Protein AF-M0AAS6-F1 (afdb_monomer_lite)

Foldseek 3Di:
DDDDDDDDDDDDDPPPPPDPPPPPCPPPPFPWDWDKDWAQAQAKWKKWKFKADDVPGGPDIDIDIDGHGDMDDIDIDTPRPPDMDMDIDTPDPDDDPDD

Radius of gyration: 32.66 Å; chains: 1; bounding box: 78×62×89 Å

pLDDT: mean 72.21, std 17.13, range [40.59, 92.62]

Structure (mmCIF, N/CA/C/O backbone):
data_AF-M0AAS6-F1
#
_entry.id   AF-M0AAS6-F1
#
loop_
_atom_site.group_PDB
_atom_site.id
_atom_site.type_symbol
_atom_site.label_atom_id
_atom_site.label_alt_id
_atom_site.label_comp_id
_atom_site.label_asym_id
_atom_site.label_entity_id
_atom_site.label_seq_id
_atom_site.pdbx_PDB_ins_code
_atom_site.Cartn_x
_atom_site.Cartn_y
_atom_site.Cartn_z
_atom_site.occupancy
_atom_site.B_iso_or_equiv
_atom_site.auth_seq_id
_atom_site.auth_comp_id
_atom_site.auth_asym_id
_atom_site.auth_atom_id
_atom_site.pdbx_PDB_model_num
ATOM 1 N N . MET A 1 1 ? -53.676 -46.127 69.693 1.00 40.59 1 MET A N 1
ATOM 2 C CA . MET A 1 1 ? -52.196 -46.226 69.773 1.00 40.59 1 MET A CA 1
ATOM 3 C C . MET A 1 1 ? -51.597 -45.970 68.392 1.00 40.59 1 MET A C 1
ATOM 5 O O . MET A 1 1 ? -52.173 -46.462 67.436 1.00 40.59 1 MET A O 1
ATOM 9 N N . LYS A 1 2 ? -50.431 -45.295 68.345 1.00 44.94 2 LYS A N 1
ATOM 10 C CA . LYS A 1 2 ? -49.552 -44.970 67.185 1.00 44.94 2 LYS A CA 1
ATOM 11 C C . LYS A 1 2 ? -50.009 -43.760 66.340 1.00 44.94 2 LYS A C 1
ATOM 13 O O . LYS A 1 2 ? -50.992 -43.853 65.631 1.00 44.94 2 LYS A O 1
ATOM 18 N N . ARG A 1 3 ? -49.497 -42.547 66.629 1.00 50.06 3 ARG A N 1
ATOM 19 C CA . ARG A 1 3 ? -48.189 -41.916 66.258 1.00 50.06 3 ARG A CA 1
ATOM 20 C C . ARG A 1 3 ? -48.289 -41.258 64.865 1.00 50.06 3 ARG A C 1
ATOM 22 O O . ARG A 1 3 ? -48.593 -41.968 63.925 1.00 50.06 3 ARG A O 1
ATOM 29 N N . ARG A 1 4 ? -48.234 -39.908 64.802 1.00 54.75 4 ARG A N 1
ATOM 30 C CA . ARG A 1 4 ? -47.106 -39.061 64.294 1.00 54.75 4 ARG A CA 1
ATOM 31 C C . ARG A 1 4 ? -46.881 -39.253 62.784 1.00 54.75 4 ARG A C 1
ATOM 33 O O . ARG A 1 4 ? -46.874 -40.385 62.349 1.00 54.75 4 ARG A O 1
ATOM 40 N N . SER A 1 5 ? -46.559 -38.302 61.917 1.00 50.91 5 SER A N 1
ATOM 41 C CA . SER A 1 5 ? -46.170 -36.881 61.892 1.00 50.91 5 SER A CA 1
ATOM 42 C C . SER A 1 5 ? -45.804 -36.684 60.394 1.00 50.91 5 SER A C 1
ATOM 44 O O . SER A 1 5 ? -45.325 -37.636 59.787 1.00 50.91 5 SER A O 1
ATOM 46 N N . LEU A 1 6 ? -46.099 -35.599 59.686 1.00 55.62 6 LEU A N 1
ATOM 47 C CA . LEU A 1 6 ? -45.211 -34.453 59.452 1.00 55.62 6 LEU A CA 1
ATOM 48 C C . LEU A 1 6 ? -45.759 -33.729 58.212 1.00 55.62 6 LEU A C 1
ATOM 50 O O . LEU A 1 6 ? -46.154 -34.372 57.242 1.00 55.62 6 LEU A O 1
ATOM 54 N N . LEU A 1 7 ? -45.739 -32.399 58.257 1.00 55.69 7 LEU A N 1
ATOM 55 C CA . LEU A 1 7 ? -45.874 -31.536 57.091 1.00 55.69 7 LEU A CA 1
ATOM 56 C C . LEU A 1 7 ? -44.727 -31.802 56.104 1.00 55.69 7 LEU A C 1
ATOM 58 O O . LEU A 1 7 ? -43.577 -31.924 56.523 1.00 55.69 7 LEU A O 1
ATOM 62 N N . ALA A 1 8 ? -45.022 -31.757 54.808 1.00 56.12 8 ALA A N 1
ATOM 63 C CA . ALA A 1 8 ? -44.034 -31.447 53.783 1.00 56.12 8 ALA A CA 1
ATOM 64 C C . ALA A 1 8 ? -44.648 -30.422 52.823 1.00 56.12 8 ALA A C 1
ATOM 66 O O . ALA A 1 8 ? -45.335 -30.755 51.862 1.00 56.12 8 ALA A O 1
ATOM 67 N N . ALA A 1 9 ? -44.442 -29.151 53.163 1.00 57.00 9 ALA A N 1
ATOM 68 C CA . ALA A 1 9 ? -44.552 -28.035 52.242 1.00 57.00 9 ALA A CA 1
ATOM 69 C C . ALA A 1 9 ? -43.327 -28.050 51.322 1.00 57.00 9 ALA A C 1
ATOM 71 O O . ALA A 1 9 ? -42.214 -28.144 51.829 1.00 57.00 9 ALA A O 1
ATOM 72 N N . SER A 1 10 ? -43.526 -27.969 50.009 1.00 54.81 10 SER A N 1
ATOM 73 C CA . SER A 1 10 ? -42.542 -27.617 48.966 1.00 54.81 10 SER A CA 1
ATOM 74 C C . SER A 1 10 ? -43.311 -27.701 47.646 1.00 54.81 10 SER A C 1
ATOM 76 O O . SER A 1 10 ? -43.893 -28.737 47.364 1.00 54.81 10 SER A O 1
ATOM 78 N N . GLY A 1 11 ? -43.449 -26.706 46.789 1.00 49.09 11 GLY A N 1
ATOM 79 C CA . GLY A 1 11 ? -42.797 -25.419 46.631 1.00 49.09 11 GLY A CA 1
ATOM 80 C C . GLY A 1 11 ? -43.016 -25.094 45.154 1.00 49.09 11 GLY A C 1
ATOM 81 O O . GLY A 1 11 ? -42.502 -25.793 44.287 1.00 49.09 11 GLY A O 1
ATOM 82 N N . THR A 1 12 ? -43.876 -24.125 44.858 1.00 55.31 12 THR A N 1
ATOM 83 C CA . THR A 1 12 ? -44.134 -23.639 43.498 1.00 55.31 12 THR A CA 1
ATOM 84 C C . THR A 1 12 ? -42.852 -23.048 42.923 1.00 55.31 12 THR A C 1
ATOM 86 O O . THR A 1 12 ? -42.431 -21.979 43.354 1.00 55.31 12 THR A O 1
ATOM 89 N N . ALA A 1 13 ? -42.249 -23.713 41.939 1.00 56.16 13 ALA A N 1
ATOM 90 C CA . ALA A 1 13 ? -41.247 -23.106 41.072 1.00 56.16 13 ALA A CA 1
ATOM 91 C C . ALA A 1 13 ? -41.917 -22.760 39.736 1.00 56.16 13 ALA A C 1
ATOM 93 O O . ALA A 1 13 ? -41.998 -23.578 38.824 1.00 56.16 13 ALA A O 1
ATOM 94 N N . LEU A 1 14 ? -42.453 -21.540 39.658 1.00 47.88 14 LEU A N 1
ATOM 95 C CA . LEU A 1 14 ? -42.759 -20.880 38.392 1.00 47.88 14 LEU A CA 1
ATOM 96 C C . LEU A 1 14 ? -41.426 -20.650 37.677 1.00 47.88 14 LEU A C 1
ATOM 98 O O . LEU A 1 14 ? -40.666 -19.759 38.051 1.00 47.88 14 LEU A O 1
ATOM 102 N N . VAL A 1 15 ? -41.127 -21.470 36.672 1.00 57.47 15 VAL A N 1
ATOM 103 C CA . VAL A 1 15 ? -40.028 -21.186 35.749 1.00 57.47 15 VAL A CA 1
ATOM 104 C C . VAL A 1 15 ? -40.493 -20.034 34.866 1.00 57.47 15 VAL A C 1
ATOM 106 O O . VAL A 1 15 ? -41.276 -20.216 33.935 1.00 57.47 15 VAL A O 1
ATOM 109 N N . ALA A 1 16 ? -40.062 -18.825 35.219 1.00 58.28 16 ALA A N 1
ATOM 110 C CA . ALA A 1 16 ? -40.144 -17.674 34.341 1.00 58.28 16 ALA A CA 1
ATOM 111 C C . ALA A 1 16 ? -39.259 -17.966 33.122 1.00 58.28 16 ALA A C 1
ATOM 113 O O . ALA A 1 16 ? -38.034 -17.970 33.227 1.00 58.28 16 ALA A O 1
ATOM 114 N N . LEU A 1 17 ? -39.880 -18.254 31.977 1.00 52.25 17 LEU A N 1
ATOM 115 C CA . LEU A 1 17 ? -39.207 -18.265 30.682 1.00 52.25 17 LEU A CA 1
ATOM 116 C C . LEU A 1 17 ? -38.866 -16.811 30.343 1.00 52.25 17 LEU A C 1
ATOM 118 O O . LEU A 1 17 ? -39.637 -16.107 29.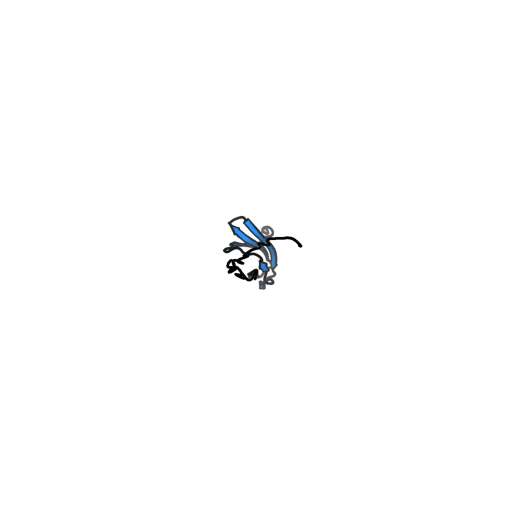692 1.00 52.25 17 LEU A O 1
ATOM 122 N N . SER A 1 18 ? -37.745 -16.332 30.880 1.00 56.19 18 SER A N 1
ATOM 123 C CA . SER A 1 18 ? -37.145 -15.070 30.476 1.00 56.19 18 SER A CA 1
ATOM 124 C C . SER A 1 18 ? -36.790 -15.168 28.999 1.00 56.19 18 SER A C 1
ATOM 126 O O . SER A 1 18 ? -36.056 -16.066 28.588 1.00 56.19 18 SER A O 1
ATOM 128 N N . ALA A 1 19 ? -37.358 -14.248 28.227 1.00 56.12 19 ALA A N 1
ATOM 129 C CA . ALA A 1 19 ? -37.076 -14.022 26.825 1.00 56.12 19 ALA A CA 1
ATOM 130 C C . ALA A 1 19 ? -35.566 -14.071 26.541 1.00 56.12 19 ALA A C 1
ATOM 132 O O . ALA A 1 19 ? -34.804 -13.266 27.069 1.00 56.12 19 ALA A O 1
ATOM 133 N N . GLY A 1 20 ? -35.160 -15.009 25.691 1.00 42.41 20 GLY A N 1
ATOM 134 C CA . GLY A 1 20 ? -33.841 -15.054 25.073 1.00 42.41 20 GLY A CA 1
ATOM 135 C C . GLY A 1 20 ? -33.973 -14.778 23.583 1.00 42.41 20 GLY A C 1
ATOM 136 O O . GLY A 1 20 ? -33.649 -15.632 22.772 1.00 42.41 20 GLY A O 1
ATOM 137 N N . CYS A 1 21 ? -34.519 -13.619 23.213 1.00 61.44 21 CYS A N 1
ATOM 138 C CA . CYS A 1 21 ? -34.402 -13.108 21.848 1.00 61.44 21 CYS A CA 1
ATOM 139 C C . CYS A 1 21 ? -33.059 -12.384 21.717 1.00 61.44 21 CYS A C 1
ATOM 141 O O . CYS A 1 21 ? -33.038 -11.162 21.628 1.00 61.44 21 CYS A O 1
ATOM 143 N N . SER A 1 22 ? -31.954 -13.125 21.759 1.00 53.66 22 SER A N 1
ATOM 144 C CA . SER A 1 22 ? -30.621 -12.573 21.504 1.00 53.66 22 SER A CA 1
ATOM 145 C C . SER A 1 22 ? -29.731 -13.614 20.846 1.00 53.66 22 SER A C 1
ATOM 147 O O . SER A 1 22 ? -28.655 -13.909 21.338 1.00 53.66 22 SER A O 1
ATOM 149 N N . ASP A 1 23 ? -30.178 -14.141 19.715 1.00 41.62 23 ASP A N 1
ATOM 150 C CA . ASP A 1 23 ? -29.256 -14.663 18.715 1.00 41.62 23 ASP A CA 1
ATOM 151 C C . ASP A 1 23 ? -29.489 -13.846 17.448 1.00 41.62 23 ASP A C 1
ATOM 153 O O . ASP A 1 23 ? -30.016 -14.317 16.441 1.00 41.62 23 ASP A O 1
ATOM 157 N N . ILE A 1 24 ? -29.126 -12.558 17.520 1.00 47.84 24 ILE A N 1
ATOM 158 C CA . ILE A 1 24 ? -28.607 -11.914 16.321 1.00 47.84 24 ILE A CA 1
ATOM 159 C C . ILE A 1 24 ? -27.270 -12.613 16.086 1.00 47.84 24 ILE A C 1
ATOM 161 O O . ILE A 1 24 ? -26.244 -12.276 16.668 1.00 47.84 24 ILE A O 1
ATOM 165 N N . VAL A 1 25 ? -27.326 -13.698 15.319 1.00 45.50 25 VAL A N 1
ATOM 166 C CA . VAL A 1 25 ? -26.159 -14.231 14.631 1.00 45.50 25 VAL A CA 1
ATOM 167 C C . VAL A 1 25 ? -25.757 -13.109 13.682 1.00 45.50 25 VAL A C 1
ATOM 169 O O . VAL A 1 25 ? -26.234 -13.026 12.554 1.00 45.50 25 VAL A O 1
ATOM 172 N N . SER A 1 26 ? -24.983 -12.154 14.198 1.00 45.00 26 SER A N 1
ATOM 173 C CA . SER A 1 26 ? -24.080 -11.391 13.361 1.00 45.00 26 SER A CA 1
ATOM 174 C C . SER A 1 26 ? -23.160 -12.462 12.822 1.00 45.00 26 SER A C 1
ATOM 176 O O . SER A 1 26 ? -22.359 -13.011 13.573 1.00 45.00 26 SER A O 1
ATOM 178 N N . SER A 1 27 ? -23.393 -12.887 11.585 1.00 46.53 27 SER A N 1
ATOM 179 C CA . SER A 1 27 ? -22.401 -13.672 10.878 1.00 46.53 27 SER A CA 1
ATOM 180 C C . SER A 1 27 ? -21.105 -12.876 10.989 1.00 46.53 27 SER A C 1
ATOM 182 O O . SER A 1 27 ? -21.008 -11.797 10.412 1.00 46.53 27 SER A O 1
ATOM 184 N N . ASP A 1 28 ? -20.156 -13.365 11.788 1.00 50.84 28 ASP A N 1
ATOM 185 C CA . ASP A 1 28 ? -18.753 -12.942 11.791 1.00 50.84 28 ASP A CA 1
ATOM 186 C C . ASP A 1 28 ? -18.116 -13.356 10.449 1.00 50.84 28 ASP A C 1
ATOM 188 O O . ASP A 1 28 ? -17.106 -14.056 10.386 1.00 50.84 28 ASP A O 1
ATOM 192 N N . GLU A 1 29 ? -18.751 -12.987 9.338 1.00 54.50 29 GLU A N 1
ATOM 193 C CA . GLU A 1 29 ? -18.087 -12.916 8.053 1.00 54.50 29 GLU A CA 1
ATOM 194 C C . GLU A 1 29 ? -17.216 -11.668 8.156 1.00 54.50 29 GLU A C 1
ATOM 196 O O . GLU A 1 29 ? -17.665 -10.556 7.897 1.00 54.50 29 GLU A O 1
ATOM 201 N N . GLN A 1 30 ? -15.991 -11.854 8.659 1.00 58.66 30 GLN A N 1
ATOM 202 C CA . GLN A 1 30 ? -14.919 -10.878 8.493 1.00 58.66 30 GLN A CA 1
ATOM 203 C C . GLN A 1 30 ? -14.856 -10.574 6.994 1.00 58.66 30 GLN A C 1
ATOM 205 O O . GLN A 1 30 ? -14.480 -11.433 6.195 1.00 58.66 30 GLN A O 1
ATOM 210 N N . GLU A 1 31 ? -15.340 -9.398 6.600 1.00 68.12 31 GLU A N 1
ATOM 211 C CA . GLU A 1 31 ? -15.267 -8.948 5.219 1.00 68.12 31 GLU A CA 1
ATOM 212 C C . GLU A 1 31 ? -13.793 -8.663 4.918 1.00 68.12 31 GLU A C 1
ATOM 214 O O . GLU A 1 31 ? -13.258 -7.628 5.310 1.00 68.12 31 GLU A O 1
ATOM 219 N N . THR A 1 32 ? -13.116 -9.605 4.261 1.00 74.62 32 THR A N 1
ATOM 220 C CA . THR A 1 32 ? -11.785 -9.357 3.704 1.00 74.62 32 THR A CA 1
ATOM 221 C C . THR A 1 32 ? -11.951 -8.510 2.449 1.00 74.62 32 THR A C 1
ATOM 223 O O . THR A 1 32 ? -12.613 -8.915 1.488 1.00 74.62 32 THR A O 1
ATOM 226 N N . TYR A 1 33 ? -11.344 -7.330 2.451 1.00 81.06 33 TYR A N 1
ATOM 227 C CA . TYR A 1 33 ? -11.291 -6.452 1.287 1.00 81.06 33 TYR A CA 1
ATOM 228 C C . TYR A 1 33 ? -10.021 -6.747 0.498 1.00 81.06 33 TYR A C 1
ATOM 230 O O . TYR A 1 33 ? -9.013 -7.136 1.077 1.00 81.06 33 TYR A O 1
ATOM 238 N N . SER A 1 34 ? -10.038 -6.544 -0.816 1.00 85.56 34 SER A N 1
ATOM 239 C CA . SER A 1 34 ? -8.825 -6.641 -1.623 1.00 85.56 34 SER A CA 1
ATOM 240 C C . SER A 1 34 ? -8.703 -5.474 -2.594 1.00 85.56 34 SER A C 1
ATOM 242 O O . SER A 1 34 ? -9.699 -4.889 -3.032 1.00 85.56 34 SER A O 1
ATOM 244 N N . PHE A 1 35 ? -7.468 -5.099 -2.916 1.00 85.31 35 PHE A N 1
ATOM 245 C CA . PHE A 1 35 ? -7.181 -4.147 -3.985 1.00 85.31 35 PHE A CA 1
ATOM 246 C C . PHE A 1 35 ? -5.987 -4.607 -4.821 1.00 85.31 35 PHE A C 1
ATOM 248 O O . PHE A 1 35 ? -5.091 -5.297 -4.339 1.00 85.31 35 PHE A O 1
ATOM 255 N N . GLY A 1 36 ? -5.979 -4.201 -6.088 1.00 87.50 36 GLY A N 1
ATOM 256 C CA . GLY A 1 36 ? -4.861 -4.399 -7.004 1.00 87.50 36 GLY A CA 1
ATOM 257 C C . GLY A 1 36 ? -4.183 -3.073 -7.335 1.00 87.50 36 GLY A C 1
ATOM 258 O O . GLY A 1 36 ? -4.834 -2.031 -7.446 1.00 87.50 36 GLY A O 1
ATOM 259 N N . VAL A 1 37 ? -2.874 -3.127 -7.532 1.00 89.75 37 VAL A N 1
ATOM 260 C CA . VAL A 1 37 ? -2.020 -2.038 -7.993 1.00 89.75 37 VAL A CA 1
ATOM 261 C C . VAL A 1 37 ? -1.427 -2.413 -9.339 1.00 89.75 37 VAL A C 1
ATOM 263 O O . VAL A 1 37 ? -0.876 -3.494 -9.527 1.00 89.75 37 VAL A O 1
ATOM 266 N N . TYR A 1 38 ? -1.555 -1.491 -10.289 1.00 90.94 38 TYR A N 1
ATOM 267 C CA . TYR A 1 38 ? -1.038 -1.638 -11.640 1.00 90.94 38 TYR A CA 1
ATOM 268 C C . TYR A 1 38 ? 0.030 -0.584 -11.910 1.00 90.94 38 TYR A C 1
ATOM 270 O O . TYR A 1 38 ? -0.244 0.619 -11.859 1.00 90.94 38 TYR A O 1
ATOM 278 N N . ASN A 1 39 ? 1.232 -1.038 -12.250 1.00 91.25 39 ASN A N 1
ATOM 279 C CA . ASN A 1 39 ? 2.290 -0.174 -12.733 1.00 91.25 39 ASN A CA 1
ATOM 280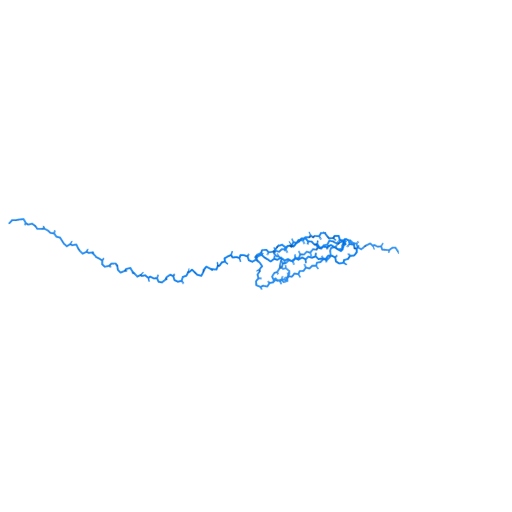 C C . ASN A 1 39 ? 2.076 0.129 -14.222 1.00 91.25 39 ASN A C 1
ATOM 282 O O . ASN A 1 39 ? 2.48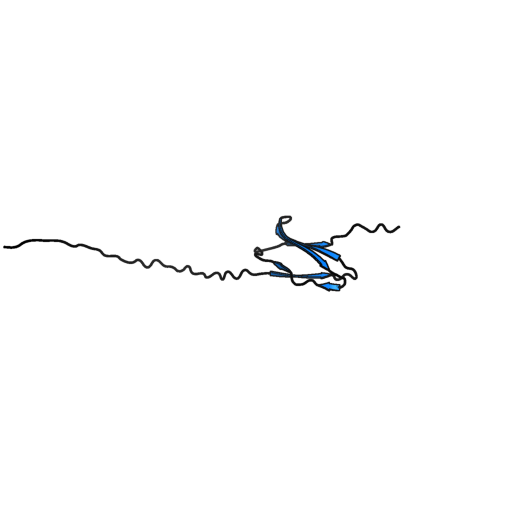9 -0.626 -15.095 1.00 91.25 39 ASN A O 1
ATOM 286 N N . GLY A 1 40 ? 1.464 1.273 -14.528 1.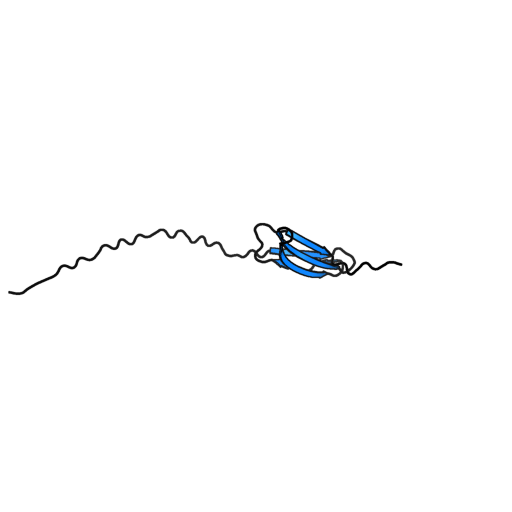00 89.19 40 GLY A N 1
ATOM 287 C CA . GLY A 1 40 ? 1.296 1.746 -15.908 1.00 89.19 40 GLY A CA 1
ATOM 288 C C . GLY A 1 40 ? 2.558 2.336 -16.552 1.00 89.19 40 GLY A C 1
ATOM 289 O O . GLY A 1 40 ? 2.479 2.867 -17.660 1.00 89.19 40 GLY A O 1
ATOM 290 N N . SER A 1 41 ? 3.699 2.316 -15.859 1.00 88.88 41 SER A N 1
ATOM 291 C CA . SER A 1 41 ? 4.972 2.808 -16.380 1.00 88.88 41 SER A CA 1
ATOM 292 C C . SER A 1 41 ? 5.628 1.805 -17.330 1.00 88.88 41 SER A C 1
ATOM 294 O O . SER A 1 41 ? 5.354 0.611 -17.303 1.00 88.88 41 SER A O 1
ATOM 296 N N . ARG A 1 42 ? 6.574 2.303 -18.135 1.00 91.38 42 ARG A N 1
ATOM 297 C CA . ARG A 1 42 ? 7.471 1.492 -18.979 1.00 91.38 42 ARG A CA 1
ATOM 298 C C . ARG A 1 42 ? 8.715 0.989 -18.248 1.00 91.38 42 ARG A C 1
ATOM 300 O O . ARG A 1 42 ? 9.567 0.359 -18.868 1.00 91.38 42 ARG A O 1
ATOM 307 N N . VAL A 1 43 ? 8.853 1.318 -16.969 1.00 90.88 43 VAL A N 1
ATOM 308 C CA . VAL A 1 43 ? 9.950 0.869 -16.108 1.00 90.88 43 VAL A CA 1
ATOM 309 C C . VAL A 1 43 ? 9.386 0.280 -14.824 1.00 90.88 43 VAL A C 1
ATOM 311 O O . VAL A 1 43 ? 8.262 0.613 -14.435 1.00 90.88 43 VAL A O 1
ATOM 314 N N . ALA A 1 44 ? 10.169 -0.588 -14.189 1.00 90.06 44 ALA A N 1
ATOM 315 C CA . ALA A 1 44 ? 9.840 -1.108 -12.873 1.00 90.06 44 ALA A CA 1
ATOM 316 C C . ALA A 1 44 ? 9.828 0.024 -11.836 1.00 90.06 44 ALA A C 1
ATOM 318 O O . ALA A 1 44 ? 10.627 0.960 -11.927 1.00 90.06 44 ALA A O 1
ATOM 319 N N . TYR A 1 45 ? 8.912 -0.064 -10.877 1.00 89.81 45 TYR A N 1
ATOM 320 C CA . TYR A 1 45 ? 8.834 0.835 -9.731 1.00 89.81 45 TYR A CA 1
ATOM 321 C C . TYR A 1 45 ? 8.541 0.042 -8.466 1.00 89.81 45 TYR A C 1
ATOM 323 O O . TYR A 1 45 ? 7.742 -0.896 -8.475 1.00 89.81 45 TYR A O 1
ATOM 331 N N . GLU A 1 46 ? 9.156 0.473 -7.372 1.00 91.94 46 GLU A N 1
ATOM 332 C CA . GLU A 1 46 ? 8.769 0.053 -6.037 1.00 91.94 46 GLU A CA 1
ATOM 333 C C . GLU A 1 46 ? 7.662 0.984 -5.523 1.00 91.94 46 GLU A C 1
ATOM 335 O O . GLU A 1 46 ? 7.786 2.212 -5.545 1.00 91.94 46 GLU A O 1
ATOM 340 N N . PHE A 1 47 ? 6.553 0.397 -5.086 1.00 89.31 47 PHE A N 1
ATOM 341 C CA . PHE A 1 47 ? 5.417 1.092 -4.500 1.00 89.31 47 PHE A CA 1
ATOM 342 C C . PHE A 1 47 ? 5.321 0.741 -3.027 1.00 89.31 47 PHE A C 1
ATOM 344 O O . PHE A 1 47 ? 5.340 -0.431 -2.652 1.00 89.31 47 PHE A O 1
ATOM 351 N N . LYS A 1 48 ? 5.143 1.760 -2.195 1.00 91.69 48 LYS A N 1
ATOM 352 C CA . LYS A 1 48 ? 4.814 1.594 -0.787 1.00 91.69 48 LYS A CA 1
ATOM 353 C C . LYS A 1 48 ? 3.345 1.920 -0.575 1.00 91.69 48 LYS A C 1
ATOM 355 O O . LYS A 1 48 ? 2.901 3.028 -0.874 1.00 91.69 48 LYS A O 1
ATOM 360 N N . ILE A 1 49 ? 2.608 0.950 -0.056 1.00 89.88 49 ILE A N 1
ATOM 361 C CA . ILE A 1 49 ? 1.170 1.026 0.164 1.00 89.88 49 ILE A CA 1
ATOM 362 C C . ILE A 1 49 ? 0.890 1.040 1.654 1.00 89.88 49 ILE A C 1
ATOM 364 O O . ILE A 1 49 ? 1.399 0.204 2.401 1.00 89.88 49 ILE A O 1
ATOM 368 N N . ARG A 1 50 ? 0.051 1.981 2.081 1.00 90.38 50 ARG A N 1
ATOM 369 C CA . ARG A 1 50 ? -0.401 2.093 3.467 1.00 90.38 50 ARG A CA 1
ATOM 370 C C . ARG A 1 50 ? -1.915 2.175 3.525 1.00 90.38 50 ARG A C 1
ATOM 372 O O . ARG A 1 50 ? -2.527 2.944 2.782 1.00 90.38 50 ARG A O 1
ATOM 379 N N . VAL A 1 51 ? -2.505 1.405 4.435 1.00 87.56 51 VAL A N 1
ATOM 380 C CA . VAL A 1 51 ? -3.943 1.425 4.725 1.00 87.56 51 VAL A CA 1
ATOM 381 C C . VAL A 1 51 ? -4.149 1.789 6.187 1.00 87.56 51 VAL A C 1
ATOM 383 O O . VAL A 1 51 ? -3.538 1.208 7.085 1.00 87.56 51 VAL A O 1
ATOM 386 N N . GLY A 1 52 ? -4.985 2.794 6.421 1.00 87.69 52 GLY A N 1
ATOM 387 C CA . GLY A 1 52 ? -5.207 3.390 7.736 1.00 87.69 52 GLY A CA 1
ATOM 388 C C . GLY A 1 52 ? -6.627 3.905 7.904 1.00 87.69 52 GLY A C 1
ATOM 389 O O . GLY A 1 52 ? -7.360 4.035 6.931 1.00 87.69 52 GLY A O 1
ATOM 390 N N . ASN A 1 53 ? -7.046 4.210 9.127 1.00 82.75 53 ASN A N 1
ATOM 391 C CA . ASN A 1 53 ? -8.363 4.799 9.416 1.00 82.75 53 ASN A CA 1
ATOM 392 C C . ASN A 1 53 ? -8.310 6.327 9.585 1.00 82.75 53 ASN A C 1
ATOM 394 O O . ASN A 1 53 ? -9.319 7.010 9.422 1.00 82.75 53 ASN A O 1
ATOM 398 N N . GLU A 1 54 ? -7.132 6.865 9.886 1.00 76.94 54 GLU A N 1
ATOM 399 C CA . GLU A 1 54 ? -6.868 8.283 10.108 1.00 76.94 54 GLU A CA 1
ATOM 400 C C . GLU A 1 54 ? -5.586 8.681 9.370 1.00 76.94 54 GLU A C 1
ATOM 402 O O . GLU A 1 54 ? -4.762 7.832 9.023 1.00 76.94 54 GLU A O 1
ATOM 407 N N . ARG A 1 55 ? -5.392 9.986 9.136 1.00 67.81 55 ARG A N 1
ATOM 408 C CA . ARG A 1 55 ? -4.101 10.476 8.635 1.00 67.81 55 ARG A CA 1
ATOM 409 C C . ARG A 1 55 ? -3.011 10.071 9.631 1.00 67.81 55 ARG A C 1
ATOM 411 O O . ARG A 1 55 ? -3.155 10.337 10.817 1.00 67.81 55 ARG A O 1
ATOM 418 N N . GLU A 1 56 ? -1.944 9.451 9.128 1.00 74.88 56 GLU A N 1
ATOM 419 C CA . GLU A 1 56 ? -0.746 9.054 9.891 1.00 74.88 56 GLU A CA 1
ATOM 420 C C . GLU A 1 56 ? -0.904 7.837 10.827 1.00 74.88 56 GLU A C 1
ATOM 422 O O . GLU A 1 56 ? 0.050 7.488 11.521 1.00 74.88 56 GLU A O 1
ATOM 427 N N . THR A 1 57 ? -2.053 7.144 10.826 1.00 82.00 57 THR A N 1
ATOM 428 C CA . THR A 1 57 ? -2.229 5.868 11.550 1.00 82.00 57 THR A CA 1
ATOM 429 C C . THR A 1 57 ? -2.530 4.740 10.571 1.00 82.00 57 THR A C 1
ATOM 431 O O . THR A 1 57 ? -3.606 4.704 9.978 1.00 82.00 57 THR A O 1
ATOM 434 N N . TRP A 1 58 ? -1.587 3.807 10.429 1.00 87.69 58 TRP A N 1
ATOM 435 C CA . TRP A 1 58 ? -1.639 2.714 9.454 1.00 87.69 58 TRP A CA 1
ATOM 436 C C . TRP A 1 58 ? -1.767 1.363 10.162 1.00 87.69 58 TRP A C 1
ATOM 438 O O . TRP A 1 58 ? -1.021 1.086 11.102 1.00 87.69 58 TRP A O 1
ATOM 448 N N . PHE A 1 59 ? -2.706 0.529 9.718 1.00 87.06 59 PHE A N 1
ATOM 449 C CA . PHE A 1 59 ? -2.877 -0.849 10.197 1.00 87.06 59 PHE A CA 1
ATOM 450 C C . PHE A 1 59 ? -2.402 -1.894 9.176 1.00 87.06 59 PHE A C 1
ATOM 452 O O . PHE A 1 59 ? -2.155 -3.033 9.559 1.00 87.06 59 PHE A O 1
ATOM 459 N N . HIS A 1 60 ? -2.206 -1.498 7.914 1.00 87.44 60 HIS A N 1
ATOM 460 C CA . HIS A 1 60 ? -1.510 -2.285 6.893 1.00 87.44 60 HIS A CA 1
ATOM 461 C C . HIS A 1 60 ? -0.422 -1.430 6.252 1.00 87.44 60 HIS A C 1
ATOM 463 O O . HIS A 1 60 ? -0.670 -0.277 5.891 1.00 87.44 60 HIS A O 1
ATOM 469 N N . GLU A 1 61 ? 0.769 -1.993 6.090 1.00 90.44 61 GLU A N 1
ATOM 470 C CA . GLU A 1 61 ? 1.859 -1.385 5.331 1.00 90.44 61 GLU A CA 1
ATOM 471 C C . GLU A 1 61 ? 2.589 -2.482 4.558 1.00 90.44 61 GLU A C 1
ATOM 473 O O . GLU A 1 61 ? 3.018 -3.479 5.138 1.00 90.44 61 GLU A O 1
ATOM 478 N N . GLU A 1 62 ? 2.730 -2.287 3.252 1.00 89.69 62 GLU A N 1
ATOM 479 C CA . GLU A 1 62 ? 3.368 -3.245 2.357 1.00 89.69 62 GLU A CA 1
ATOM 480 C C . GLU A 1 62 ? 4.145 -2.518 1.263 1.00 89.69 62 GLU A C 1
ATOM 482 O O . GLU A 1 62 ? 3.723 -1.471 0.769 1.00 89.69 62 GLU A O 1
ATOM 487 N N . THR A 1 63 ? 5.288 -3.082 0.884 1.00 91.56 63 THR A N 1
ATOM 488 C CA . THR A 1 63 ? 6.092 -2.607 -0.239 1.00 91.56 63 THR A CA 1
ATOM 489 C C . THR A 1 63 ? 6.102 -3.680 -1.317 1.00 91.56 63 THR A C 1
ATOM 491 O O . THR A 1 63 ? 6.378 -4.843 -1.029 1.00 91.56 63 THR A O 1
ATOM 494 N N . LEU A 1 64 ? 5.823 -3.281 -2.554 1.00 90.50 64 LEU A N 1
ATOM 495 C CA . LEU A 1 64 ? 5.815 -4.145 -3.733 1.00 90.50 64 LEU A CA 1
ATOM 496 C C . LEU A 1 64 ? 6.641 -3.538 -4.854 1.00 90.50 64 LEU A C 1
ATOM 498 O O . LEU A 1 64 ? 6.451 -2.386 -5.238 1.00 90.50 64 LEU A O 1
ATOM 502 N N . GLU A 1 65 ? 7.494 -4.365 -5.436 1.00 92.56 65 GLU A N 1
ATOM 503 C CA . GLU A 1 65 ? 8.147 -4.071 -6.699 1.00 92.56 65 GLU A CA 1
ATOM 504 C C . GLU A 1 65 ? 7.261 -4.568 -7.842 1.00 92.56 65 GLU A C 1
ATOM 506 O O . GLU A 1 65 ? 6.852 -5.732 -7.865 1.00 92.56 65 GLU A O 1
ATOM 511 N N . LEU A 1 66 ? 6.944 -3.682 -8.785 1.00 91.62 66 LEU A N 1
ATOM 512 C CA . LEU A 1 66 ? 6.208 -4.036 -9.991 1.00 91.62 66 LEU A CA 1
ATOM 513 C C . LEU A 1 66 ? 6.992 -3.651 -11.226 1.00 91.62 66 LEU A C 1
ATOM 515 O O . LEU A 1 66 ? 7.306 -2.477 -11.434 1.00 91.62 66 LEU A O 1
ATOM 519 N N . ASP A 1 67 ? 7.219 -4.636 -12.089 1.00 92.56 67 ASP A N 1
ATOM 520 C CA . ASP A 1 67 ? 7.770 -4.414 -13.417 1.00 92.56 67 ASP A CA 1
ATOM 521 C C . ASP A 1 67 ? 6.865 -3.517 -14.273 1.00 92.56 67 ASP A C 1
ATOM 523 O O . ASP A 1 67 ? 5.702 -3.242 -13.960 1.00 92.56 67 ASP A O 1
ATOM 527 N N . ALA A 1 68 ? 7.428 -3.060 -15.388 1.00 91.75 68 ALA A N 1
ATOM 528 C CA . ALA A 1 68 ? 6.730 -2.259 -16.379 1.00 91.75 68 ALA A CA 1
ATOM 529 C C . ALA A 1 68 ? 5.434 -2.931 -16.859 1.00 91.75 68 ALA A C 1
ATOM 531 O O . ALA A 1 68 ? 5.444 -4.098 -17.250 1.00 91.75 68 ALA A O 1
ATOM 532 N N . GLU A 1 69 ? 4.347 -2.162 -16.895 1.00 92.62 69 GLU A N 1
ATOM 533 C CA . GLU A 1 69 ? 3.043 -2.589 -17.419 1.00 92.62 69 GLU A CA 1
ATOM 534 C C . GLU A 1 69 ? 2.497 -3.867 -16.743 1.00 92.62 69 GLU A C 1
ATOM 536 O O . GLU A 1 69 ? 1.764 -4.642 -17.361 1.00 92.62 69 GLU A O 1
ATOM 541 N N . MET A 1 70 ? 2.834 -4.089 -15.464 1.00 91.81 70 MET A N 1
ATOM 542 C CA . MET A 1 70 ? 2.391 -5.244 -14.673 1.00 91.81 70 MET A CA 1
ATOM 543 C C . MET A 1 70 ? 1.501 -4.847 -13.491 1.00 91.81 70 MET A C 1
ATOM 545 O O . MET A 1 70 ? 1.608 -3.753 -12.936 1.00 91.81 70 MET A O 1
ATOM 549 N N . ALA A 1 71 ? 0.605 -5.758 -13.106 1.00 89.50 71 ALA A N 1
ATOM 550 C CA . ALA A 1 71 ? -0.198 -5.663 -11.889 1.00 89.50 71 ALA A CA 1
ATOM 551 C C . ALA A 1 71 ? 0.305 -6.661 -10.845 1.00 89.50 71 ALA A C 1
ATOM 553 O O . ALA A 1 71 ? 0.811 -7.726 -11.207 1.00 89.50 71 ALA A O 1
ATOM 554 N N . ASN A 1 72 ? 0.136 -6.332 -9.567 1.00 86.50 72 ASN A N 1
ATOM 555 C CA . ASN A 1 72 ? 0.356 -7.290 -8.489 1.00 86.50 72 ASN A CA 1
ATOM 556 C C . ASN A 1 72 ? -0.814 -8.284 -8.365 1.00 86.50 72 ASN A C 1
ATOM 558 O O . ASN A 1 72 ? -1.881 -8.114 -8.962 1.00 86.50 72 ASN A O 1
ATOM 562 N N . GLU A 1 73 ? -0.605 -9.318 -7.550 1.00 76.38 73 GLU A N 1
ATOM 563 C CA . GLU A 1 73 ? -1.701 -10.124 -7.010 1.00 76.38 73 GLU A CA 1
ATOM 564 C C . GLU A 1 73 ? -2.523 -9.274 -6.028 1.00 76.38 73 GLU A C 1
ATOM 566 O O . GLU A 1 73 ? -1.975 -8.397 -5.362 1.00 76.38 73 GLU A O 1
ATOM 571 N N . GLU A 1 74 ? -3.839 -9.493 -5.964 1.00 84.56 74 GLU A N 1
ATOM 572 C CA . GLU A 1 74 ? -4.717 -8.723 -5.077 1.00 84.56 74 GLU A CA 1
ATOM 573 C C . GLU A 1 74 ? -4.215 -8.772 -3.624 1.00 84.56 74 GLU A C 1
ATOM 575 O O . GLU A 1 74 ? -4.000 -9.855 -3.079 1.00 84.56 74 GLU A O 1
ATOM 580 N N . ILE A 1 75 ? -4.047 -7.604 -2.995 1.00 83.56 75 ILE A N 1
ATOM 581 C CA . ILE A 1 75 ? -3.600 -7.491 -1.602 1.00 83.56 75 ILE A CA 1
ATOM 582 C C . ILE A 1 75 ? -4.826 -7.603 -0.697 1.00 83.56 75 ILE A C 1
ATOM 584 O O . ILE A 1 75 ? -5.682 -6.712 -0.757 1.00 83.56 75 ILE A O 1
ATOM 588 N N . PRO A 1 76 ? -4.939 -8.664 0.124 1.00 84.19 76 PRO A N 1
ATOM 589 C CA . PRO A 1 76 ? -6.018 -8.790 1.088 1.00 84.19 76 PRO A CA 1
ATOM 590 C C . PRO A 1 76 ? -5.782 -7.855 2.276 1.00 84.19 76 PRO A C 1
ATOM 592 O O . PRO A 1 76 ?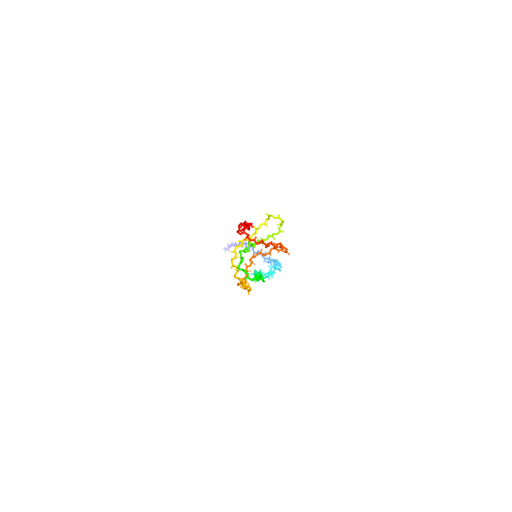 -4.662 -7.717 2.763 1.00 84.19 76 PRO A O 1
ATOM 595 N N . ILE A 1 77 ? -6.859 -7.250 2.763 1.00 82.31 77 ILE A N 1
ATOM 596 C CA . ILE A 1 77 ? -6.893 -6.421 3.959 1.00 82.31 77 ILE A CA 1
ATOM 597 C C 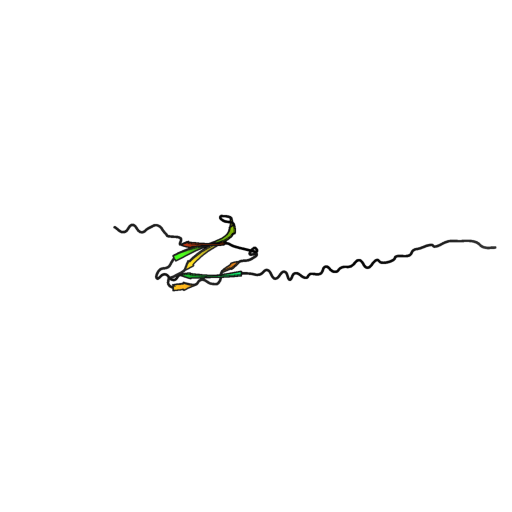. ILE A 1 77 ? -7.994 -6.948 4.867 1.00 82.31 77 ILE A C 1
ATOM 599 O O . ILE A 1 77 ? -9.181 -6.918 4.523 1.00 82.31 77 ILE A O 1
ATOM 603 N N . ASP A 1 78 ? -7.573 -7.411 6.035 1.00 80.31 78 ASP A N 1
ATOM 604 C CA . ASP A 1 78 ? -8.461 -7.885 7.085 1.00 80.31 78 ASP A CA 1
ATOM 605 C C . ASP A 1 78 ? -8.918 -6.725 7.980 1.00 80.31 78 ASP A C 1
ATOM 607 O O . ASP A 1 78 ? -8.235 -5.705 8.109 1.00 80.31 78 ASP A O 1
ATOM 611 N N . ASP A 1 79 ? -10.086 -6.893 8.603 1.00 69.81 79 ASP A N 1
ATOM 612 C CA . ASP A 1 79 ? -10.608 -6.013 9.658 1.00 69.81 79 ASP A CA 1
ATOM 613 C C . ASP A 1 79 ? -10.666 -4.517 9.290 1.00 69.81 79 ASP A C 1
ATOM 615 O O . ASP A 1 79 ? -10.404 -3.632 10.114 1.00 69.81 79 ASP A O 1
ATOM 619 N N . VAL A 1 80 ? -11.041 -4.211 8.043 1.00 67.94 80 VAL A N 1
ATOM 620 C CA . VAL A 1 80 ? -11.160 -2.826 7.572 1.00 67.94 80 VAL A CA 1
ATOM 621 C C . VAL A 1 80 ? -12.273 -2.100 8.346 1.00 67.94 80 VAL A C 1
ATOM 623 O O . VAL A 1 80 ? -13.427 -2.536 8.334 1.00 67.94 80 VAL A O 1
ATOM 626 N N . PRO A 1 81 ? -11.976 -0.967 9.012 1.00 68.00 81 PRO A N 1
ATOM 627 C CA . PRO A 1 81 ? -12.995 -0.184 9.702 1.00 68.00 81 PRO A CA 1
ATOM 628 C C . PRO A 1 81 ? -13.993 0.430 8.707 1.00 68.00 81 PRO A C 1
ATOM 630 O O . PRO A 1 81 ? -13.742 0.488 7.509 1.00 68.00 81 PRO A O 1
ATOM 633 N N . VAL A 1 82 ? -15.109 0.977 9.213 1.00 71.69 82 VAL A N 1
ATOM 634 C CA . VAL A 1 82 ? -16.201 1.603 8.417 1.00 71.69 82 VAL A CA 1
ATOM 635 C C . VAL A 1 82 ? -15.706 2.580 7.331 1.00 71.69 82 VAL A C 1
ATOM 637 O O . VAL A 1 82 ? -16.397 2.824 6.344 1.00 71.69 82 VAL A O 1
ATOM 640 N N . SER A 1 83 ? -14.510 3.144 7.502 1.00 75.56 83 SER A N 1
ATOM 641 C CA . SER A 1 83 ? -13.795 3.905 6.482 1.00 75.56 83 SER A CA 1
ATOM 642 C C . SER A 1 83 ? -12.289 3.687 6.594 1.00 75.56 83 SER A C 1
ATOM 644 O O . SER A 1 83 ? -11.767 3.639 7.709 1.00 75.56 83 SER A O 1
ATOM 646 N N . PHE A 1 84 ? -11.586 3.685 5.461 1.00 79.81 84 PHE A N 1
ATOM 647 C CA . PHE A 1 84 ? -10.126 3.669 5.410 1.00 79.81 84 PHE A CA 1
ATOM 648 C C . PHE A 1 84 ? -9.573 4.698 4.413 1.00 79.81 84 PHE A C 1
ATOM 650 O O . PHE A 1 84 ? -10.272 5.180 3.522 1.00 79.81 84 PHE A O 1
ATOM 657 N N . THR A 1 85 ? -8.300 5.035 4.588 1.00 84.31 85 THR A N 1
ATOM 658 C CA . THR A 1 85 ? -7.469 5.847 3.702 1.00 84.31 85 THR A CA 1
ATOM 659 C C . THR A 1 85 ? -6.399 4.949 3.098 1.00 84.31 85 THR A C 1
ATOM 661 O O . THR A 1 85 ? -5.738 4.211 3.827 1.00 84.31 85 THR A O 1
ATOM 664 N N . LEU A 1 86 ? -6.244 5.027 1.776 1.00 84.62 86 LEU A N 1
ATOM 665 C CA . LEU A 1 86 ? -5.195 4.357 1.016 1.00 84.62 86 LEU A CA 1
ATOM 666 C C . LEU A 1 86 ? -4.174 5.400 0.560 1.00 84.62 86 LEU A C 1
ATOM 668 O O . LEU A 1 86 ? -4.538 6.364 -0.117 1.00 84.62 86 LEU A O 1
ATOM 672 N N . GLU A 1 87 ? -2.913 5.193 0.917 1.00 86.88 87 GLU A N 1
ATOM 673 C CA . GLU A 1 87 ? -1.783 6.000 0.461 1.00 86.88 87 GLU A CA 1
ATOM 674 C C . GLU A 1 87 ? -0.841 5.120 -0.360 1.00 86.88 87 GLU A C 1
ATOM 676 O O . GLU A 1 87 ? -0.494 4.015 0.060 1.00 86.88 87 GLU A O 1
ATOM 681 N N . ILE A 1 88 ? -0.478 5.595 -1.553 1.00 84.94 88 ILE A N 1
ATOM 682 C CA . ILE A 1 88 ? 0.428 4.907 -2.474 1.00 84.94 88 ILE A CA 1
ATOM 683 C C . ILE A 1 88 ? 1.542 5.885 -2.826 1.00 84.94 88 ILE A C 1
ATOM 685 O O . ILE A 1 88 ? 1.301 6.884 -3.507 1.00 84.94 88 ILE A O 1
ATOM 689 N N . ASP A 1 89 ? 2.752 5.561 -2.388 1.00 85.44 89 ASP A N 1
ATOM 690 C CA . ASP A 1 89 ? 3.963 6.311 -2.693 1.00 85.44 89 ASP A CA 1
ATOM 691 C C . ASP A 1 89 ? 4.838 5.506 -3.656 1.00 85.44 89 ASP A C 1
ATOM 693 O O . ASP A 1 89 ? 5.040 4.306 -3.466 1.00 85.44 89 ASP A O 1
ATOM 697 N N . ALA A 1 90 ? 5.401 6.167 -4.668 1.00 79.25 90 ALA A N 1
ATOM 698 C CA . ALA A 1 90 ? 6.514 5.594 -5.416 1.00 79.25 90 ALA A CA 1
ATOM 699 C C . ALA A 1 90 ? 7.791 5.761 -4.585 1.00 79.25 90 ALA A C 1
ATOM 701 O O . ALA A 1 90 ? 8.144 6.881 -4.204 1.00 79.25 90 ALA A O 1
ATOM 702 N N . VAL A 1 91 ? 8.491 4.663 -4.316 1.00 77.06 91 VAL A N 1
ATOM 703 C CA . VAL A 1 91 ? 9.809 4.706 -3.688 1.00 77.06 91 VAL A CA 1
ATOM 704 C C . VAL A 1 91 ? 10.810 4.994 -4.800 1.00 77.06 91 VAL A C 1
ATOM 706 O O . VAL A 1 91 ? 11.206 4.119 -5.564 1.00 77.06 91 VAL A O 1
ATOM 709 N N . ALA A 1 92 ? 11.147 6.271 -4.971 1.00 62.81 92 ALA A N 1
ATOM 710 C CA . ALA A 1 92 ? 12.220 6.653 -5.872 1.00 62.81 92 ALA A CA 1
ATOM 711 C C . ALA A 1 92 ? 13.557 6.270 -5.223 1.00 62.81 92 ALA A C 1
ATOM 713 O O . ALA A 1 92 ? 13.947 6.875 -4.222 1.00 62.81 92 ALA A O 1
ATOM 714 N N . GLU A 1 93 ? 14.269 5.294 -5.793 1.00 56.69 93 GLU A N 1
ATOM 715 C CA . GLU A 1 93 ? 15.721 5.257 -5.628 1.00 56.69 93 GLU A CA 1
ATOM 716 C C . GLU A 1 93 ? 16.278 6.563 -6.208 1.00 56.69 93 GLU A C 1
ATOM 718 O O . GLU A 1 93 ? 15.829 7.023 -7.260 1.00 56.69 93 GLU A O 1
ATOM 723 N N . GLU A 1 94 ? 17.166 7.196 -5.447 1.00 54.06 94 GLU A N 1
ATOM 724 C CA . GLU A 1 94 ? 17.598 8.584 -5.588 1.00 54.06 94 GLU A CA 1
ATOM 725 C C . GLU A 1 94 ? 17.824 9.034 -7.039 1.00 54.06 94 GLU A C 1
ATOM 727 O O . GLU A 1 94 ? 18.336 8.300 -7.886 1.00 54.06 94 GLU A O 1
ATOM 732 N N . GLU A 1 95 ? 17.426 10.282 -7.296 1.00 48.44 95 GLU A N 1
ATOM 733 C CA . GLU A 1 95 ? 17.564 10.999 -8.558 1.00 48.44 95 GLU A CA 1
ATOM 734 C C . GLU A 1 95 ? 18.905 10.674 -9.234 1.00 48.44 95 GLU A C 1
ATOM 736 O O . GLU A 1 95 ? 19.970 11.056 -8.749 1.00 48.44 95 GLU A O 1
ATOM 741 N N . GLN A 1 96 ? 18.868 9.976 -10.375 1.00 50.00 96 GLN A N 1
ATOM 742 C CA . GLN A 1 96 ? 20.031 9.914 -11.253 1.00 50.00 96 GLN A CA 1
ATOM 743 C C . GLN A 1 96 ? 20.387 11.357 -11.632 1.00 50.00 96 GLN A C 1
ATOM 745 O O . GLN A 1 96 ? 19.663 11.991 -12.404 1.00 50.00 96 GLN A O 1
ATOM 750 N N . GLU A 1 97 ? 21.481 11.880 -11.074 1.00 47.34 97 GLU A N 1
ATOM 751 C CA . GLU A 1 97 ? 22.107 13.118 -11.532 1.00 47.34 97 GLU A CA 1
ATOM 752 C C . GLU A 1 97 ? 22.435 12.947 -13.021 1.00 47.34 97 GLU A C 1
ATOM 754 O O . GLU A 1 97 ? 23.387 12.262 -13.405 1.00 47.34 97 GLU A O 1
ATOM 759 N N . PHE A 1 98 ? 21.611 13.539 -13.885 1.00 47.97 98 PHE A N 1
ATOM 760 C CA . PHE A 1 98 ? 21.947 13.679 -15.295 1.00 47.97 98 PHE A CA 1
ATOM 761 C C . PHE A 1 98 ? 23.067 14.733 -15.423 1.00 47.97 98 PHE A C 1
ATOM 763 O O . PHE A 1 98 ? 22.914 15.818 -14.858 1.00 47.97 98 PHE A O 1
ATOM 770 N N . PRO A 1 99 ? 24.180 14.435 -16.129 1.00 57.03 99 PRO A N 1
ATOM 771 C CA . PRO A 1 99 ? 25.308 15.357 -16.293 1.00 57.03 99 PRO A CA 1
ATOM 772 C C . PRO A 1 99 ? 24.975 16.603 -17.124 1.00 57.03 99 PRO A C 1
ATOM 774 O O . PRO A 1 99 ? 24.087 16.526 -18.008 1.00 57.03 99 PRO A O 1
#

Organism: NCBI:txid1230458

Sequence (99 aa):
MKRRSLLAASGTALVALSAGCSDIVSSDEQETYSFGVYNGSRVAYEFKIRVGNERETWFHEETLELDAEMANEEIPIDDVPVSFTLEIDAVAEEEQEFP

Secondary structure (DSSP, 8-state):
--------------------------------EEE--B--SSS-EEEEEEEEEETTEEEEEEEEEE-TT-BPPPEEE-S--SS-EEEEEEE--------